Protein AF-A0A4R1RBK2-F1 (afdb_monomer)

Structure (mmCIF, N/CA/C/O backbone):
data_AF-A0A4R1RBK2-F1
#
_entry.id   AF-A0A4R1RBK2-F1
#
loop_
_atom_site.group_PDB
_atom_site.id
_atom_site.type_symbol
_atom_site.label_atom_id
_atom_site.label_alt_id
_atom_site.label_comp_id
_atom_site.label_asym_id
_atom_site.label_entity_id
_atom_site.label_seq_id
_atom_site.pdbx_PDB_ins_code
_atom_site.Cartn_x
_atom_site.Cartn_y
_atom_site.Cartn_z
_atom_site.occupancy
_atom_site.B_iso_or_equiv
_atom_site.auth_seq_id
_atom_site.auth_comp_id
_atom_site.auth_asym_id
_atom_site.auth_atom_id
_atom_site.pdbx_PDB_model_num
ATOM 1 N N . MET A 1 1 ? 7.018 -7.170 11.252 1.00 46.00 1 MET A N 1
ATOM 2 C CA . MET A 1 1 ? 6.699 -8.179 10.218 1.00 46.00 1 MET A CA 1
ATOM 3 C C . MET A 1 1 ? 6.268 -7.411 8.978 1.00 46.00 1 MET A C 1
ATOM 5 O O . MET A 1 1 ? 5.200 -6.818 9.004 1.00 46.00 1 MET A O 1
ATOM 9 N N . TYR A 1 2 ? 7.162 -7.250 7.997 1.00 49.66 2 TYR A N 1
ATOM 10 C CA . TYR A 1 2 ? 6.983 -6.319 6.873 1.00 49.66 2 TYR A CA 1
ATOM 11 C C . TYR A 1 2 ? 5.874 -6.813 5.938 1.00 49.66 2 TYR A C 1
ATOM 13 O O . TYR A 1 2 ? 5.954 -7.912 5.401 1.00 49.66 2 TYR A O 1
ATOM 21 N N . ILE A 1 3 ? 4.810 -6.018 5.817 1.00 60.78 3 ILE A N 1
ATOM 22 C CA . ILE A 1 3 ? 3.478 -6.459 5.368 1.00 60.78 3 ILE A CA 1
ATOM 23 C C . ILE A 1 3 ? 3.349 -6.416 3.833 1.00 60.78 3 ILE A C 1
ATOM 25 O O . ILE A 1 3 ? 2.390 -6.939 3.272 1.00 60.78 3 ILE A O 1
ATOM 29 N N . HIS A 1 4 ? 4.330 -5.847 3.130 1.00 69.44 4 HIS A N 1
ATOM 30 C CA . HIS A 1 4 ? 4.228 -5.574 1.700 1.00 69.44 4 HIS A CA 1
ATOM 31 C C . HIS A 1 4 ? 5.580 -5.777 0.996 1.00 69.44 4 HIS A C 1
ATOM 33 O O . HIS A 1 4 ? 6.254 -4.822 0.618 1.00 69.44 4 HIS A O 1
ATOM 39 N N . LEU A 1 5 ? 6.007 -7.038 0.859 1.00 77.50 5 LEU A N 1
ATOM 40 C CA . LEU A 1 5 ? 7.062 -7.410 -0.089 1.00 77.50 5 LEU A CA 1
ATOM 41 C C . LEU A 1 5 ? 6.424 -7.542 -1.474 1.00 77.50 5 LEU A C 1
ATOM 43 O O . LEU A 1 5 ? 5.554 -8.389 -1.681 1.00 77.50 5 LEU A O 1
ATOM 47 N N . PHE A 1 6 ? 6.857 -6.722 -2.422 1.00 76.94 6 PHE A N 1
ATOM 48 C CA . PHE A 1 6 ? 6.394 -6.788 -3.799 1.00 76.94 6 PHE A CA 1
ATOM 49 C C . PHE A 1 6 ? 7.508 -7.317 -4.678 1.00 76.94 6 PHE A C 1
ATOM 51 O O . PHE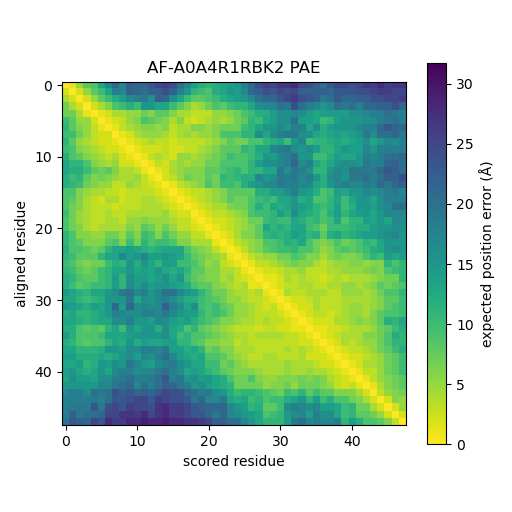 A 1 6 ? 8.464 -6.590 -4.918 1.00 76.94 6 PHE A O 1
ATOM 58 N N . GLY A 1 7 ? 7.317 -8.565 -5.119 1.00 74.44 7 GLY A N 1
ATOM 59 C CA . GLY A 1 7 ? 7.876 -9.226 -6.302 1.00 74.44 7 GLY A CA 1
ATOM 60 C C . GLY A 1 7 ? 9.376 -9.085 -6.615 1.00 74.44 7 GLY A C 1
ATOM 61 O O . GLY A 1 7 ? 10.042 -8.132 -6.239 1.00 74.44 7 GLY A O 1
ATOM 62 N N . PRO A 1 8 ? 9.940 -10.005 -7.405 1.00 80.75 8 PRO A N 1
ATOM 63 C CA . PRO A 1 8 ? 11.178 -9.731 -8.116 1.00 80.75 8 PRO A CA 1
ATOM 64 C C . PRO A 1 8 ? 10.866 -8.810 -9.303 1.00 80.75 8 PRO A C 1
ATOM 66 O O . PRO A 1 8 ? 10.419 -9.260 -10.356 1.00 80.75 8 PRO A O 1
ATOM 69 N N . LEU A 1 9 ? 11.071 -7.504 -9.136 1.00 81.56 9 LEU A N 1
ATOM 70 C CA . LEU A 1 9 ? 11.022 -6.572 -10.256 1.00 81.56 9 LEU A CA 1
ATOM 71 C C . LEU A 1 9 ? 12.331 -6.662 -11.048 1.00 81.56 9 LEU A C 1
ATOM 73 O O . LEU A 1 9 ? 13.407 -6.581 -10.441 1.00 81.56 9 LEU A O 1
ATOM 77 N N . PRO A 1 10 ? 12.267 -6.795 -12.386 1.00 82.81 10 PRO A N 1
ATOM 78 C CA . PRO A 1 10 ? 13.456 -6.760 -13.216 1.00 82.81 10 PRO A CA 1
ATOM 79 C C . PRO A 1 10 ? 14.084 -5.368 -13.118 1.00 82.81 10 PRO A C 1
ATOM 81 O O . PRO A 1 10 ? 13.520 -4.366 -13.559 1.00 82.81 10 PRO A O 1
ATOM 84 N N . SER A 1 11 ? 15.264 -5.302 -12.510 1.00 79.56 11 SER A N 1
ATOM 85 C CA . SER A 1 11 ? 16.033 -4.072 -12.386 1.00 79.56 11 SER A CA 1
ATOM 86 C C . SER A 1 11 ? 17.113 -4.063 -13.449 1.00 79.56 11 SER A C 1
ATOM 88 O O . SER A 1 11 ? 17.985 -4.928 -13.471 1.00 79.56 11 SER A O 1
ATOM 90 N N . ARG A 1 12 ? 17.123 -3.031 -14.294 1.00 80.69 12 ARG A N 1
ATOM 91 C CA . ARG A 1 12 ? 18.126 -2.891 -15.361 1.00 80.69 12 ARG A CA 1
ATOM 92 C C . ARG A 1 12 ? 19.573 -2.846 -14.841 1.00 80.69 12 ARG A C 1
ATOM 94 O O . ARG A 1 12 ? 20.492 -3.107 -15.602 1.00 80.69 12 ARG A O 1
ATOM 101 N N . ARG A 1 13 ? 19.784 -2.486 -13.567 1.00 88.31 13 ARG A N 1
ATOM 102 C CA . ARG A 1 13 ? 21.117 -2.402 -12.937 1.00 88.31 13 ARG A CA 1
ATOM 103 C C . ARG A 1 13 ? 21.469 -3.605 -12.062 1.00 88.31 13 ARG A C 1
ATOM 105 O O . ARG A 1 13 ? 22.643 -3.924 -11.951 1.00 88.31 13 ARG A O 1
ATOM 112 N N . LEU A 1 14 ? 20.478 -4.224 -11.417 1.00 80.19 14 LEU A N 1
ATOM 113 C CA . LEU A 1 14 ? 20.689 -5.239 -10.370 1.00 80.19 14 LEU A CA 1
ATOM 114 C C . LEU A 1 14 ? 20.146 -6.628 -10.749 1.00 80.19 14 LEU A C 1
ATOM 116 O O . LEU A 1 14 ? 20.210 -7.552 -9.948 1.00 80.19 14 LEU A O 1
ATOM 120 N N . GLY A 1 15 ? 19.585 -6.785 -11.950 1.00 85.06 15 GLY A N 1
ATOM 121 C CA . GLY A 1 15 ? 18.924 -8.013 -12.386 1.00 85.06 15 GLY A CA 1
ATOM 122 C C . GLY A 1 15 ? 17.539 -8.143 -11.762 1.00 85.06 15 GLY A C 1
ATOM 123 O O . GLY A 1 15 ? 16.539 -7.917 -12.438 1.00 85.06 15 GLY A O 1
ATOM 124 N N . MET A 1 16 ? 1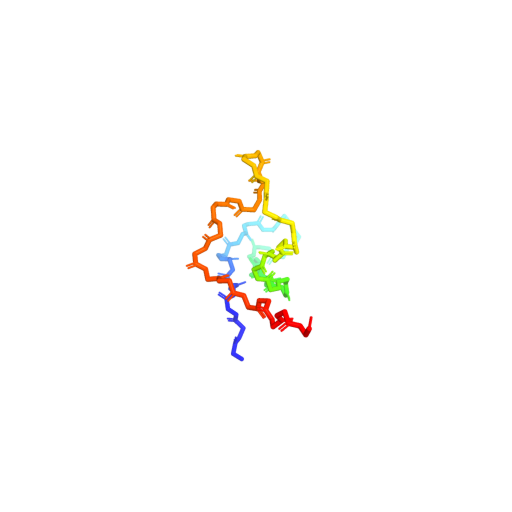7.469 -8.430 -10.461 1.00 85.00 16 MET A N 1
ATOM 125 C CA . MET A 1 16 ? 16.217 -8.578 -9.712 1.00 85.00 16 MET A CA 1
ATOM 126 C C . MET A 1 16 ? 16.263 -7.786 -8.410 1.00 85.00 16 MET A C 1
ATOM 128 O O . MET A 1 16 ? 17.214 -7.865 -7.639 1.00 85.00 16 MET A O 1
ATOM 132 N N . SER A 1 17 ? 15.209 -7.017 -8.168 1.00 86.56 17 SER A N 1
ATOM 133 C CA . SER A 1 17 ? 15.017 -6.247 -6.940 1.00 86.56 17 SER A CA 1
ATOM 134 C C . SER A 1 17 ? 13.705 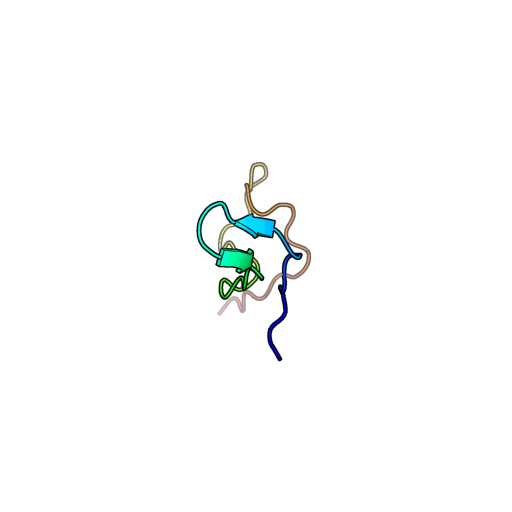-6.633 -6.281 1.00 86.56 17 SER A C 1
ATOM 136 O O . SER A 1 17 ? 12.702 -6.759 -6.979 1.00 86.56 17 SER A O 1
ATOM 138 N N . LEU A 1 18 ? 13.700 -6.756 -4.954 1.00 84.94 18 LEU A N 1
ATOM 139 C CA . LEU A 1 18 ? 12.463 -6.814 -4.181 1.00 84.94 18 LEU A CA 1
ATOM 140 C C . LEU A 1 18 ? 12.084 -5.420 -3.690 1.00 84.94 18 LEU A C 1
ATOM 142 O O . LEU A 1 18 ? 12.900 -4.733 -3.075 1.00 84.94 18 LEU A O 1
ATOM 146 N N . GLY A 1 19 ? 10.840 -5.020 -3.944 1.00 81.38 19 GLY A N 1
ATOM 147 C CA . GLY A 1 19 ? 10.261 -3.821 -3.352 1.00 81.38 19 GLY A CA 1
ATOM 148 C C . GLY A 1 19 ? 9.740 -4.106 -1.945 1.00 81.38 19 GLY A C 1
ATOM 149 O O . GLY A 1 19 ? 9.136 -5.151 -1.703 1.00 81.38 19 GLY A O 1
ATOM 150 N N . ILE A 1 20 ? 9.952 -3.170 -1.022 1.00 84.31 20 ILE A N 1
ATOM 151 C CA . ILE A 1 20 ? 9.369 -3.195 0.323 1.00 84.31 20 ILE A CA 1
ATOM 152 C C . ILE A 1 20 ? 8.542 -1.9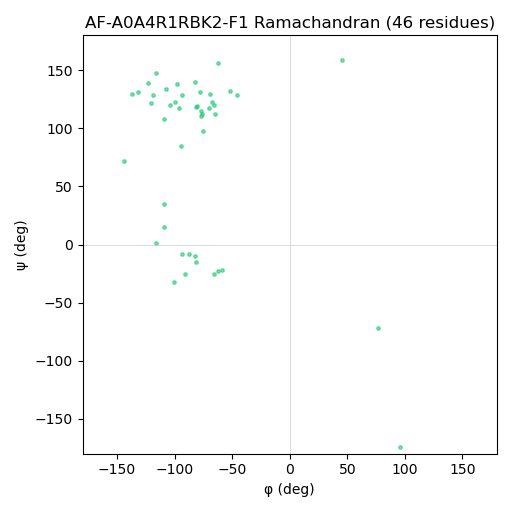27 0.473 1.00 84.31 20 ILE A C 1
ATOM 154 O O . ILE A 1 20 ? 9.084 -0.829 0.357 1.00 84.31 20 ILE A O 1
ATOM 158 N N . ASP A 1 21 ? 7.250 -2.071 0.749 1.00 78.25 21 ASP A N 1
ATOM 159 C CA . ASP A 1 21 ? 6.405 -0.944 1.125 1.00 78.25 21 ASP A CA 1
ATOM 160 C C . ASP A 1 21 ? 6.283 -0.847 2.643 1.00 78.25 21 ASP A C 1
ATOM 162 O O . ASP A 1 21 ? 5.850 -1.764 3.348 1.00 78.25 21 ASP A O 1
ATOM 166 N N . LEU A 1 22 ? 6.778 0.285 3.131 1.00 75.50 22 LEU A N 1
ATOM 167 C CA . LEU A 1 22 ? 6.851 0.646 4.539 1.00 75.50 22 LEU A CA 1
ATOM 168 C C . LEU A 1 22 ? 5.627 1.458 4.970 1.00 75.50 22 LEU A C 1
ATOM 170 O O . LEU A 1 22 ? 5.473 1.737 6.159 1.00 75.50 22 LEU A O 1
ATOM 174 N N . ILE A 1 23 ? 4.775 1.864 4.026 1.00 74.50 23 ILE A N 1
ATOM 175 C CA . ILE A 1 23 ? 3.635 2.722 4.302 1.00 74.50 23 ILE A CA 1
ATOM 176 C C . ILE A 1 23 ? 2.512 1.838 4.861 1.00 74.50 23 ILE A C 1
ATOM 178 O O . ILE A 1 23 ? 2.049 0.910 4.194 1.00 74.50 23 ILE A O 1
ATOM 182 N N . PRO A 1 24 ? 2.048 2.086 6.099 1.00 73.56 24 PRO A N 1
ATOM 183 C CA . PRO A 1 24 ? 0.880 1.392 6.618 1.00 73.56 24 PRO A CA 1
ATOM 184 C C . PRO A 1 24 ? -0.339 1.724 5.751 1.00 73.56 24 PRO A C 1
ATOM 186 O O . PRO A 1 24 ? -0.390 2.775 5.110 1.00 73.56 24 PRO A O 1
ATOM 189 N N . LYS A 1 25 ? -1.354 0.849 5.747 1.00 75.38 25 LYS A N 1
ATOM 190 C CA . LYS A 1 25 ? -2.606 1.113 5.020 1.00 75.38 25 LYS A CA 1
ATOM 191 C C . LYS A 1 25 ? -3.080 2.537 5.301 1.00 75.38 25 LYS A C 1
ATOM 193 O O . LYS A 1 25 ? -3.173 2.926 6.464 1.00 75.38 25 LYS A O 1
ATOM 198 N N . LYS A 1 26 ? -3.370 3.294 4.238 1.00 76.31 26 LYS A N 1
ATOM 199 C CA . LYS A 1 26 ? -3.848 4.675 4.350 1.00 76.31 26 LYS A CA 1
ATOM 200 C C . LYS A 1 26 ? -5.041 4.713 5.313 1.00 76.31 26 LYS A C 1
ATOM 202 O O . LYS A 1 26 ? -5.951 3.894 5.199 1.00 76.31 26 LYS A O 1
ATOM 207 N N . VAL A 1 27 ? -5.019 5.648 6.260 1.00 78.88 27 VAL A N 1
ATOM 208 C CA . VAL A 1 27 ? -6.114 5.895 7.207 1.00 78.88 27 VAL A CA 1
ATOM 209 C C . VAL A 1 27 ? -6.592 7.324 6.993 1.00 78.88 27 VAL A C 1
ATOM 211 O O . VAL A 1 27 ? -5.786 8.250 6.976 1.00 78.88 27 VAL A O 1
ATOM 214 N N . CYS A 1 28 ? -7.900 7.502 6.816 1.00 80.31 28 CYS A N 1
ATOM 215 C CA . CYS A 1 28 ? -8.535 8.812 6.725 1.00 80.31 28 CYS A CA 1
ATOM 216 C C . CYS A 1 28 ? -9.330 9.075 8.010 1.00 80.31 28 CYS A C 1
ATOM 218 O O . CYS A 1 28 ? -10.063 8.201 8.471 1.00 80.31 28 CYS A O 1
ATOM 220 N N . SER A 1 29 ? -9.193 10.268 8.590 1.00 81.94 29 SER A N 1
ATOM 221 C CA . SER A 1 29 ? -9.954 10.700 9.773 1.00 81.94 29 SER A CA 1
ATOM 222 C C . SER A 1 29 ? -11.352 11.234 9.434 1.00 81.94 29 SER A C 1
ATOM 224 O O . SER A 1 29 ? -12.161 11.451 10.335 1.00 81.94 29 SER A O 1
ATOM 226 N N . LEU A 1 30 ? -11.647 11.444 8.148 1.00 82.38 30 LEU A N 1
ATOM 227 C CA . LEU A 1 30 ? -12.900 12.013 7.668 1.00 82.38 30 LEU A CA 1
ATOM 228 C C . LEU A 1 30 ? -13.869 10.910 7.213 1.00 82.38 30 LEU A C 1
ATOM 230 O O . LEU A 1 30 ? -13.479 9.969 6.526 1.00 82.38 30 LEU A O 1
ATOM 234 N N . ASN A 1 31 ? -15.154 11.053 7.548 1.00 82.56 31 ASN A N 1
ATOM 235 C CA . ASN A 1 31 ? -16.227 10.221 6.998 1.00 82.56 31 ASN A CA 1
ATOM 236 C C . ASN A 1 31 ? -16.853 10.937 5.792 1.00 82.56 31 ASN A C 1
ATOM 238 O O . ASN A 1 31 ? -17.822 11.680 5.944 1.00 82.56 31 ASN A O 1
ATOM 242 N N . CYS A 1 32 ? -16.255 10.770 4.609 1.00 84.69 32 CYS A N 1
ATOM 243 C CA . CYS A 1 32 ? -16.762 11.346 3.364 1.00 84.69 32 CYS A CA 1
ATOM 244 C C . CYS A 1 32 ? -17.180 10.267 2.355 1.00 84.69 32 CYS A C 1
ATOM 246 O O . CYS A 1 32 ? -16.589 9.190 2.275 1.00 84.69 32 CYS A O 1
ATOM 248 N N . VAL A 1 33 ? -18.200 10.582 1.548 1.00 85.88 33 VAL A N 1
ATOM 249 C CA . VAL A 1 33 ? -18.755 9.679 0.520 1.00 85.88 33 VAL A CA 1
ATOM 250 C C . VAL A 1 33 ? -17.741 9.393 -0.600 1.00 85.88 33 VAL A C 1
ATOM 252 O O . VAL A 1 33 ? -17.791 8.331 -1.216 1.00 85.88 33 VAL A O 1
ATOM 255 N N . TYR A 1 34 ? -16.784 10.302 -0.813 1.00 86.88 34 TYR A N 1
ATOM 256 C CA . TYR A 1 34 ? -15.781 10.254 -1.883 1.00 86.88 34 TYR A CA 1
ATOM 257 C C . TYR A 1 34 ? -14.362 9.965 -1.369 1.00 86.88 34 TYR A C 1
ATOM 259 O O . TYR A 1 34 ? -13.388 10.512 -1.875 1.00 86.88 34 TYR A O 1
ATOM 267 N N . CYS A 1 35 ? -14.223 9.151 -0.322 1.00 86.94 35 CYS A N 1
ATOM 268 C CA . CYS A 1 35 ? -12.910 8.881 0.258 1.00 86.94 35 CYS A CA 1
ATOM 269 C C . CYS A 1 35 ? -12.018 8.072 -0.702 1.00 86.94 35 CYS A C 1
ATOM 271 O O . CYS A 1 35 ? -12.354 6.941 -1.053 1.00 86.94 35 CYS A O 1
ATOM 273 N N . GLU A 1 36 ? -10.838 8.601 -1.044 1.00 85.50 36 GLU A N 1
ATOM 274 C CA . GLU A 1 36 ? -9.829 7.902 -1.86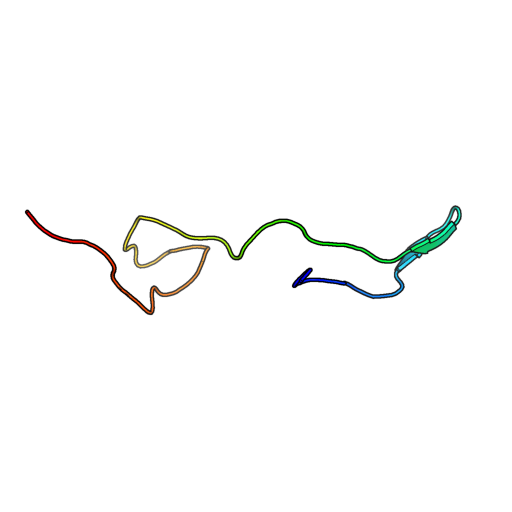4 1.00 85.50 36 GLU A CA 1
ATOM 275 C C . GLU A 1 36 ? -9.292 6.625 -1.198 1.00 85.50 36 GLU A C 1
ATOM 277 O O . GLU A 1 36 ? -8.786 5.721 -1.859 1.00 85.50 36 GLU A O 1
ATOM 282 N N . VAL A 1 37 ? -9.402 6.548 0.131 1.00 86.00 37 VAL A N 1
ATOM 283 C CA . VAL A 1 37 ? -9.007 5.383 0.936 1.00 86.00 37 VAL A CA 1
ATOM 284 C C . VAL A 1 37 ? -10.100 4.299 0.935 1.00 86.00 37 VAL A C 1
ATOM 286 O O . VAL A 1 37 ? -9.837 3.145 1.273 1.00 86.00 37 VAL A O 1
ATOM 289 N N . GLY A 1 38 ? -11.319 4.638 0.506 1.00 86.19 38 GLY A N 1
ATOM 290 C CA . GLY A 1 38 ? -12.478 3.750 0.483 1.00 86.19 38 GLY A CA 1
ATOM 291 C C . GLY A 1 38 ? -13.386 3.883 1.711 1.00 86.19 38 GLY A C 1
ATOM 292 O O . GLY A 1 38 ? -13.219 4.757 2.558 1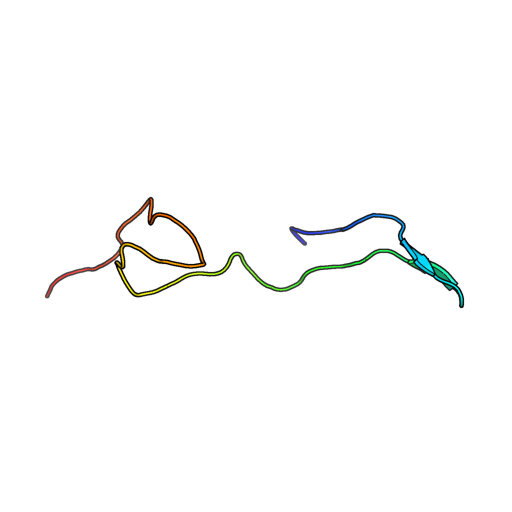.00 86.19 38 GLY A O 1
ATOM 293 N N . ARG A 1 39 ? -14.400 3.010 1.793 1.00 83.38 39 ARG A N 1
ATOM 294 C CA . ARG A 1 39 ? -15.424 3.054 2.852 1.00 83.38 39 ARG A CA 1
ATOM 295 C C . ARG A 1 39 ? -14.855 2.673 4.222 1.00 83.38 39 ARG A C 1
ATOM 297 O O . ARG A 1 39 ? -14.282 1.595 4.387 1.00 83.38 39 ARG A O 1
ATOM 304 N N . THR A 1 40 ? -15.111 3.515 5.220 1.00 82.31 40 THR A N 1
ATOM 305 C CA . THR A 1 40 ? -14.756 3.270 6.623 1.00 82.31 40 THR A CA 1
ATOM 306 C C . THR A 1 40 ? -15.545 2.084 7.184 1.00 82.31 40 THR A C 1
ATOM 308 O O . THR A 1 40 ? -16.773 2.112 7.220 1.00 82.31 40 THR A O 1
ATOM 311 N N . LYS A 1 41 ? -14.843 1.033 7.631 1.00 81.12 41 LYS A N 1
ATOM 312 C CA . LYS A 1 41 ? -15.457 -0.173 8.227 1.00 81.12 41 LYS A CA 1
ATOM 313 C C . LYS A 1 41 ? -15.623 -0.093 9.746 1.00 81.12 41 LYS A C 1
ATOM 315 O O . LYS A 1 41 ? -16.485 -0.766 10.296 1.00 81.12 41 LYS A O 1
ATOM 320 N N . TYR A 1 42 ? -14.797 0.713 10.411 1.00 77.12 42 TYR A N 1
ATOM 321 C CA . TYR A 1 42 ? -14.753 0.822 11.866 1.00 77.12 42 TYR A CA 1
ATOM 322 C C . TYR A 1 42 ? -14.649 2.293 12.270 1.00 77.12 42 TYR A C 1
ATOM 324 O O . TYR A 1 42 ? -13.801 3.021 11.755 1.00 77.12 42 TYR A O 1
ATOM 332 N N . TYR A 1 43 ? -15.517 2.724 13.183 1.00 76.19 43 TY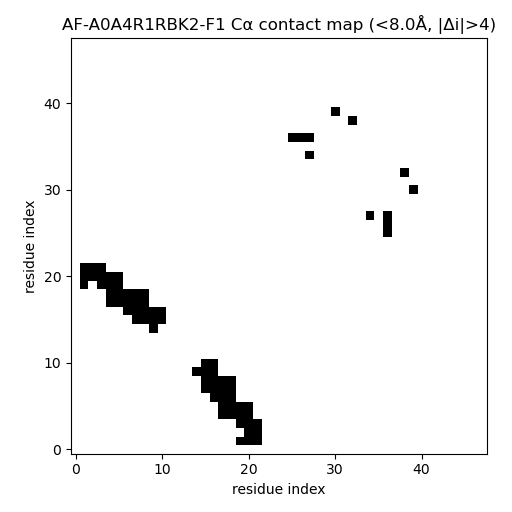R A N 1
ATOM 333 C CA . TYR A 1 43 ? -15.558 4.088 13.701 1.00 76.19 43 TYR A CA 1
ATOM 334 C C . TYR A 1 43 ? -14.955 4.105 15.105 1.00 76.19 43 TYR A C 1
ATOM 336 O O . TYR A 1 43 ? -15.459 3.430 15.996 1.00 76.19 43 TYR A O 1
ATOM 344 N N . PHE A 1 44 ? -13.888 4.877 15.310 1.00 68.81 44 PHE A N 1
ATOM 345 C CA . PHE A 1 44 ? -13.150 4.912 16.584 1.00 68.81 44 PHE A CA 1
ATOM 346 C C 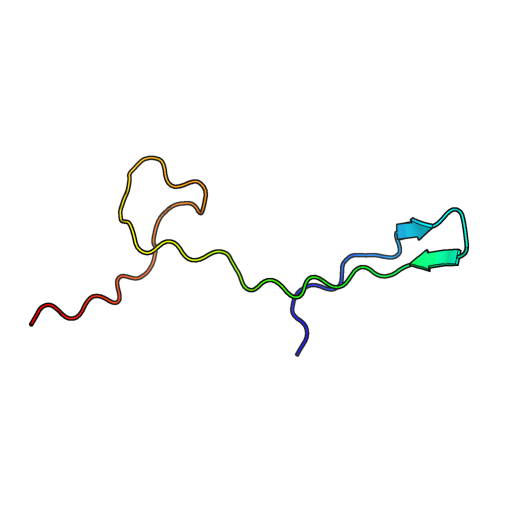. PHE A 1 44 ? -13.338 6.218 17.370 1.00 68.81 44 PHE A C 1
ATOM 348 O O . PHE A 1 44 ? -12.583 6.510 18.293 1.00 68.81 44 PHE A O 1
ATOM 355 N N . ILE A 1 45 ? -14.334 7.028 17.015 1.00 70.06 45 ILE A N 1
ATOM 356 C CA . ILE A 1 45 ? -14.563 8.318 17.670 1.00 70.06 45 ILE A CA 1
ATOM 357 C C . ILE A 1 45 ? -15.222 8.087 19.036 1.00 70.06 45 ILE A C 1
ATOM 359 O O . ILE A 1 45 ? -16.387 7.697 19.109 1.00 70.06 45 ILE A O 1
ATOM 363 N N . LY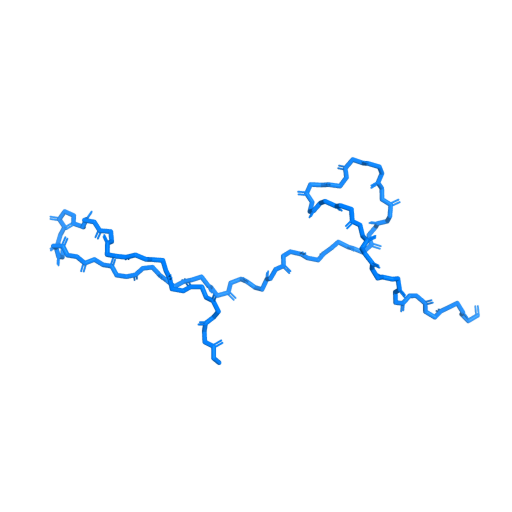S A 1 46 ? -14.495 8.385 20.121 1.00 63.50 46 LYS A N 1
ATOM 364 C CA . LYS A 1 46 ? -15.106 8.690 21.421 1.00 63.50 46 LYS A CA 1
ATOM 365 C C . LYS A 1 46 ? -15.643 10.118 21.356 1.00 63.50 46 LYS A C 1
ATOM 367 O O . LYS A 1 46 ? -14.861 11.061 21.273 1.00 63.50 46 LYS A O 1
ATOM 372 N N . ARG A 1 47 ? -16.969 10.271 21.359 1.00 60.44 47 ARG A N 1
ATOM 373 C CA . ARG A 1 47 ? -17.607 11.563 21.632 1.00 60.44 47 ARG A CA 1
ATOM 374 C C . ARG A 1 47 ? -17.541 11.782 23.143 1.00 60.44 47 ARG A C 1
ATOM 376 O O . ARG A 1 47 ? -18.077 10.956 23.880 1.00 60.44 47 ARG A O 1
ATOM 383 N N . GLY A 1 48 ? -16.791 12.798 23.559 1.00 56.12 48 GLY A N 1
ATOM 384 C CA . GLY A 1 48 ? -16.859 13.363 24.907 1.00 56.12 48 GLY A CA 1
ATOM 385 C C . GLY A 1 48 ? -17.989 14.370 24.994 1.00 56.12 48 GLY A C 1
ATOM 386 O O . GLY A 1 48 ? -18.308 14.958 23.934 1.00 56.12 48 GLY A O 1
#

Nearest PDB structures (foldseek):
  8ddk-assembly1_A  TM=4.121E-01  e=5.283E+00  Homo sapiens

Mean predicted aligned error: 10.34 Å

Sequence (48 aa):
MYIHLFGPLPSRRLGMSLGIDLIPKKVCSLNCVYCEVGRTKYYFIKRG

Radius of gyration: 17.39 Å; Cα contacts (8 Å, |Δi|>4): 38; chains: 1; bounding box: 40×23×40 Å

pLDDT: mean 77.43, std 9.57, range [46.0, 88.31]

Organism: NCBI:txid264023

Solvent-accessible surface area (backbone atoms only — not comparable to full-atom values): 3598 Å² total; per-residue (Å²): 131,85,86,37,75,48,60,78,42,80,32,98,88,67,57,61,39,74,44,74,55,85,74,70,81,81,81,76,96,69,96,56,98,81,42,91,81,50,84,85,87,74,87,86,81,81,84,127

Foldseek 3Di:
DQDDWDDQDQDPVPRTDIDGDPDDQDDDPDQDPPDPSDHDPDDDDDDD

Secondary structure (DSSP, 8-state):
--S-EEEEEEETTTEEEEEE--PPPP--SS--TT-TT-----------